Protein AF-A0AAW7NWQ8-F1 (afdb_monomer_lite)

Sequence (93 aa):
MTAEEIFEELLSMTKYNRGLSFTVGRRVWNRKKLQYTLSIFYKNLYVIHSYFLVENGLEVSRGVDSSYNYFYQVFGDDKKEDIEGIVKKWNGK

Radius of gyration: 13.34 Å; chains: 1; bounding box: 28×23×39 Å

Foldseek 3Di:
DALVVLQVVLCVQWPDVPFKDKDWDWDDPDPFKIKIWIFIDGNNHTQKIKIWMDGPNDTDDIDMDRVGPCNCVTRNPPCVVVSRVSVVPHDRD

Structure (mmCIF, N/CA/C/O backbone):
data_AF-A0AAW7NWQ8-F1
#
_entry.id   AF-A0AAW7NWQ8-F1
#
loop_
_atom_site.group_PDB
_atom_site.id
_atom_site.type_symbol
_atom_site.label_atom_id
_atom_site.label_alt_id
_atom_site.label_comp_id
_atom_site.label_asym_id
_atom_site.label_entity_id
_atom_site.label_seq_id
_atom_site.pdbx_PDB_ins_code
_atom_site.Cartn_x
_atom_site.Cartn_y
_atom_site.Cartn_z
_atom_site.occupancy
_atom_site.B_iso_or_equiv
_atom_site.auth_seq_id
_atom_site.auth_comp_id
_atom_site.auth_asym_id
_atom_site.auth_atom_id
_atom_site.pdbx_PDB_model_num
ATOM 1 N N . MET A 1 1 ? 11.352 3.200 0.689 1.00 91.00 1 MET A N 1
ATOM 2 C CA . MET A 1 1 ? 11.177 2.339 1.869 1.00 91.00 1 MET A CA 1
ATOM 3 C C . MET A 1 1 ? 10.800 0.939 1.424 1.00 91.00 1 MET A C 1
ATOM 5 O O . MET A 1 1 ? 10.156 0.829 0.378 1.00 91.00 1 MET A O 1
ATOM 9 N N . THR A 1 2 ? 11.217 -0.089 2.162 1.00 94.75 2 THR A N 1
ATOM 10 C CA . THR A 1 2 ? 10.771 -1.479 1.958 1.00 94.75 2 THR A CA 1
ATOM 11 C C . THR A 1 2 ? 9.348 -1.675 2.479 1.00 94.75 2 THR A C 1
ATOM 13 O O . THR A 1 2 ? 8.803 -0.806 3.162 1.00 94.75 2 THR A O 1
ATOM 16 N N . ALA A 1 3 ? 8.716 -2.794 2.136 1.00 94.50 3 ALA A N 1
ATOM 17 C CA . ALA A 1 3 ? 7.394 -3.138 2.642 1.00 94.50 3 ALA A CA 1
ATOM 18 C C . ALA A 1 3 ? 7.370 -3.284 4.173 1.00 94.50 3 ALA A C 1
ATOM 20 O O . ALA A 1 3 ? 6.402 -2.856 4.797 1.00 94.50 3 ALA A O 1
ATOM 21 N N . GLU A 1 4 ? 8.432 -3.823 4.774 1.00 95.50 4 GLU A N 1
ATOM 22 C CA . GLU A 1 4 ? 8.586 -3.955 6.226 1.00 95.50 4 GLU A CA 1
ATOM 23 C C . GLU A 1 4 ? 8.662 -2.588 6.906 1.00 95.50 4 GLU A C 1
ATOM 25 O O . GLU A 1 4 ? 7.913 -2.345 7.846 1.00 95.50 4 GLU A O 1
ATOM 30 N N . GLU A 1 5 ? 9.488 -1.667 6.395 1.00 96.12 5 GLU A N 1
ATOM 31 C CA . GLU A 1 5 ? 9.605 -0.307 6.945 1.00 96.12 5 GLU A CA 1
ATOM 32 C C . GLU A 1 5 ? 8.260 0.434 6.885 1.00 96.12 5 GLU A C 1
ATOM 34 O O . GLU A 1 5 ? 7.845 1.073 7.849 1.00 96.12 5 GLU A O 1
ATOM 39 N N . ILE A 1 6 ? 7.550 0.312 5.755 1.00 95.12 6 ILE A N 1
ATOM 40 C CA . ILE A 1 6 ? 6.200 0.869 5.591 1.00 95.12 6 ILE A CA 1
ATOM 41 C C . ILE A 1 6 ? 5.262 0.245 6.628 1.00 95.12 6 ILE A C 1
ATOM 43 O O . ILE A 1 6 ? 4.499 0.950 7.280 1.00 95.12 6 ILE A O 1
ATOM 47 N N . PHE A 1 7 ? 5.297 -1.078 6.780 1.00 94.56 7 PHE A N 1
ATOM 48 C CA . PHE A 1 7 ? 4.409 -1.793 7.686 1.00 94.56 7 PHE A CA 1
ATOM 49 C C . PHE A 1 7 ? 4.653 -1.430 9.155 1.00 94.56 7 PHE A C 1
ATOM 51 O O . PHE A 1 7 ? 3.689 -1.221 9.888 1.00 94.56 7 PHE A O 1
ATOM 58 N N . GLU A 1 8 ? 5.910 -1.306 9.579 1.00 93.81 8 GLU A N 1
ATOM 59 C CA . GLU A 1 8 ? 6.282 -0.875 10.930 1.00 93.81 8 GLU A CA 1
ATOM 60 C C . GLU A 1 8 ? 5.831 0.561 11.220 1.00 93.81 8 GLU A C 1
ATOM 62 O O . GLU A 1 8 ? 5.247 0.825 12.277 1.00 93.81 8 GLU A O 1
ATOM 67 N N . GLU A 1 9 ? 6.021 1.479 10.266 1.00 94.06 9 GLU A N 1
ATOM 68 C CA . GLU A 1 9 ? 5.552 2.860 10.401 1.00 94.06 9 GLU A CA 1
ATOM 69 C C . GLU A 1 9 ? 4.022 2.896 10.528 1.00 94.06 9 GLU A C 1
ATOM 71 O O . GLU A 1 9 ? 3.491 3.501 11.462 1.00 94.06 9 GLU A O 1
ATOM 76 N N . LEU A 1 10 ? 3.300 2.152 9.681 1.00 92.25 10 LEU A N 1
ATOM 77 C CA . LEU A 1 10 ? 1.842 2.047 9.766 1.00 92.25 10 LEU A CA 1
ATOM 78 C C . LEU A 1 10 ? 1.378 1.431 11.089 1.00 92.25 10 LEU A C 1
ATOM 80 O O . LEU A 1 10 ? 0.432 1.944 11.683 1.00 92.25 10 LEU A O 1
ATOM 84 N N . LEU A 1 11 ? 2.035 0.374 11.579 1.00 91.81 11 LEU A N 1
ATOM 85 C CA . LEU A 1 11 ? 1.714 -0.245 12.869 1.00 91.81 11 LEU A CA 1
ATOM 86 C C . LEU A 1 11 ? 1.755 0.781 14.007 1.00 91.81 11 LEU A C 1
ATOM 88 O O . LEU A 1 11 ? 0.826 0.817 14.817 1.00 91.81 11 LEU A O 1
ATOM 92 N N . SER A 1 12 ? 2.770 1.651 14.023 1.00 90.00 12 SER A N 1
ATOM 93 C CA . SER A 1 12 ? 2.921 2.710 15.033 1.00 90.00 12 SER A CA 1
ATOM 94 C C . SER A 1 12 ? 1.793 3.752 15.014 1.00 90.00 12 SER A C 1
ATOM 96 O O . SER A 1 12 ? 1.528 4.409 16.021 1.00 90.00 12 SER A O 1
ATOM 98 N N . MET A 1 13 ? 1.091 3.887 13.885 1.00 89.62 13 MET A N 1
ATOM 99 C CA . MET A 1 13 ? 0.008 4.854 13.701 1.00 89.62 13 MET A CA 1
ATOM 100 C C . MET A 1 13 ? -1.376 4.297 14.043 1.00 89.62 13 MET A C 1
ATOM 102 O O . MET A 1 13 ? -2.352 5.059 14.040 1.00 89.62 13 MET A O 1
ATOM 106 N N . THR A 1 14 ? -1.483 2.996 14.313 1.00 85.56 14 THR A N 1
ATOM 107 C CA . THR A 1 14 ? -2.770 2.310 14.479 1.00 85.56 14 THR A CA 1
ATOM 108 C C . THR A 1 14 ? -3.275 2.359 15.910 1.00 85.56 14 THR A C 1
ATOM 110 O O . THR A 1 14 ? -2.508 2.390 16.868 1.00 85.56 14 THR A O 1
ATOM 113 N N . LYS A 1 15 ? -4.602 2.296 16.071 1.00 72.88 15 LYS A N 1
ATOM 114 C CA . LYS A 1 15 ? -5.218 2.069 17.391 1.00 72.88 15 LYS A CA 1
ATOM 115 C C . LYS A 1 15 ? -5.074 0.613 17.860 1.00 72.88 15 LYS A C 1
ATOM 117 O O . LYS A 1 15 ? -5.277 0.326 19.037 1.00 72.88 15 LYS A O 1
ATOM 122 N N . TYR A 1 16 ? -4.752 -0.308 16.946 1.00 66.75 16 TYR A N 1
ATOM 123 C CA . TYR A 1 16 ? -4.741 -1.749 17.180 1.00 66.75 16 TYR A CA 1
ATOM 124 C C . TYR A 1 16 ? -3.442 -2.389 16.673 1.00 66.75 16 TYR A C 1
ATOM 126 O O . TYR A 1 16 ? -3.339 -2.762 15.509 1.00 66.75 16 TYR A O 1
ATOM 134 N N . ASN A 1 17 ? -2.502 -2.664 17.580 1.00 65.06 17 ASN A N 1
ATOM 135 C CA . ASN A 1 17 ? -1.244 -3.355 17.246 1.00 65.06 17 ASN A CA 1
ATOM 136 C C . ASN A 1 17 ? -1.425 -4.849 16.893 1.00 65.06 17 ASN A C 1
ATOM 138 O O . ASN A 1 17 ? -0.449 -5.552 16.650 1.00 65.06 17 ASN A O 1
ATOM 142 N N . ARG A 1 18 ? -2.657 -5.382 16.920 1.00 72.06 18 ARG A N 1
ATOM 143 C CA . ARG A 1 18 ? -2.962 -6.800 16.665 1.00 72.06 18 ARG A CA 1
ATOM 144 C C . ARG A 1 18 ? -3.927 -6.941 15.491 1.00 72.06 18 ARG A C 1
ATOM 146 O O . ARG A 1 18 ? -5.011 -6.362 15.505 1.00 72.06 18 ARG A O 1
ATOM 153 N N . GLY A 1 19 ? -3.557 -7.778 14.522 1.00 84.06 19 GLY A N 1
ATOM 154 C CA . GLY A 1 19 ? -4.422 -8.187 13.410 1.00 84.06 19 GLY A CA 1
ATOM 155 C C . GLY A 1 19 ? -4.135 -7.512 12.071 1.00 84.06 19 GLY A C 1
ATOM 156 O O . GLY A 1 19 ? -4.815 -7.845 11.099 1.00 84.06 19 GLY A O 1
ATOM 157 N N . LEU A 1 20 ? -3.148 -6.611 12.015 1.00 90.88 20 LEU A N 1
ATOM 158 C CA . LEU A 1 20 ? -2.590 -6.142 10.754 1.00 90.88 20 LEU A CA 1
ATOM 159 C C . LEU A 1 20 ? -1.613 -7.160 10.170 1.00 90.88 20 LEU A C 1
ATOM 161 O O . LEU A 1 20 ? -0.862 -7.812 10.891 1.00 90.88 20 LEU A O 1
ATOM 165 N N . SER A 1 21 ? -1.631 -7.282 8.852 1.00 93.50 21 SER A N 1
ATOM 166 C CA . SER A 1 21 ? -0.678 -8.071 8.073 1.00 93.50 21 SER A CA 1
ATOM 167 C C . SER A 1 21 ? -0.478 -7.411 6.715 1.00 93.50 21 SER A C 1
ATOM 169 O O . SER A 1 21 ? -1.285 -6.568 6.313 1.00 93.50 21 SER A O 1
ATOM 171 N N . PHE A 1 22 ? 0.582 -7.780 6.006 1.00 95.31 22 PHE A N 1
ATOM 172 C CA . PHE A 1 22 ? 0.823 -7.280 4.662 1.00 95.31 22 PHE A CA 1
ATOM 173 C C . PHE A 1 22 ? 1.263 -8.389 3.716 1.00 95.31 22 PHE A C 1
ATOM 175 O O . PHE A 1 22 ? 1.786 -9.421 4.131 1.00 95.31 22 PHE A O 1
ATOM 182 N N . THR A 1 23 ? 1.065 -8.147 2.425 1.00 96.25 23 THR A N 1
ATOM 183 C CA . THR A 1 23 ? 1.628 -8.972 1.358 1.00 96.25 23 THR A CA 1
ATOM 184 C C . THR A 1 23 ? 2.216 -8.086 0.279 1.00 96.25 23 THR A C 1
ATOM 186 O O . THR A 1 23 ? 1.583 -7.109 -0.139 1.00 96.25 23 THR A O 1
ATOM 189 N N . VAL A 1 24 ? 3.375 -8.485 -0.231 1.00 96.81 24 VAL A N 1
ATOM 190 C CA . VAL A 1 24 ? 3.953 -7.933 -1.455 1.00 96.81 24 VAL A CA 1
ATOM 191 C C . VAL A 1 24 ? 3.676 -8.859 -2.631 1.00 96.81 24 VAL A C 1
ATOM 193 O O . VAL A 1 24 ? 3.637 -10.080 -2.497 1.00 96.81 24 VAL A O 1
ATOM 196 N N . GLY A 1 25 ? 3.478 -8.269 -3.801 1.00 94.94 25 GLY A N 1
ATOM 197 C CA . GLY A 1 25 ? 3.234 -8.987 -5.040 1.00 94.94 25 GLY A CA 1
ATOM 198 C C . GLY A 1 25 ? 4.025 -8.381 -6.184 1.00 94.94 25 GLY A C 1
ATOM 199 O O . GLY A 1 25 ? 4.263 -7.174 -6.237 1.00 94.94 25 GLY A O 1
ATOM 200 N N . ARG A 1 26 ? 4.420 -9.242 -7.120 1.00 94.94 26 ARG A N 1
ATOM 201 C CA . ARG A 1 26 ? 5.058 -8.856 -8.375 1.00 94.94 26 ARG A CA 1
ATOM 202 C C . ARG A 1 26 ? 4.374 -9.594 -9.512 1.00 94.94 26 ARG A C 1
ATOM 204 O O . ARG A 1 26 ? 4.355 -10.822 -9.535 1.00 94.94 26 ARG A O 1
ATOM 211 N N . ARG A 1 27 ? 3.840 -8.849 -10.475 1.00 93.25 27 ARG A N 1
ATOM 212 C CA . ARG A 1 27 ? 3.135 -9.397 -11.635 1.00 93.25 27 ARG A CA 1
ATOM 213 C C . ARG A 1 27 ? 3.709 -8.832 -12.924 1.00 93.25 27 ARG A C 1
ATOM 215 O O . ARG A 1 27 ? 3.874 -7.626 -13.065 1.00 93.25 27 ARG A O 1
ATOM 222 N N . VAL A 1 28 ? 3.967 -9.701 -13.894 1.00 91.06 28 VAL A N 1
ATOM 223 C CA . VAL A 1 28 ? 4.245 -9.279 -15.271 1.00 91.06 28 VAL A CA 1
ATOM 224 C C . VAL A 1 28 ? 2.913 -8.904 -15.918 1.00 91.06 28 VAL A C 1
ATOM 226 O O . VAL A 1 28 ? 2.022 -9.745 -16.027 1.00 91.06 28 VAL A O 1
ATOM 22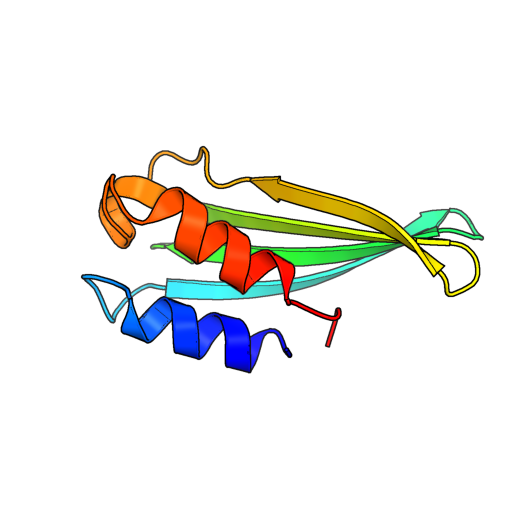9 N N . TRP A 1 29 ? 2.755 -7.641 -16.308 1.00 82.81 29 TRP A N 1
ATOM 230 C CA . TRP A 1 29 ? 1.556 -7.159 -17.001 1.00 82.81 29 TRP A CA 1
ATOM 231 C C . TRP A 1 29 ? 1.652 -7.450 -18.502 1.00 82.81 29 TRP A C 1
ATOM 233 O O . TRP A 1 29 ? 0.707 -7.9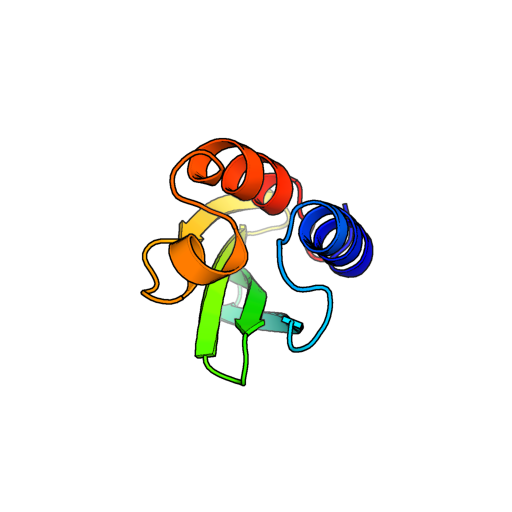30 -19.120 1.00 82.81 29 TRP A O 1
ATOM 243 N N . ASN A 1 30 ? 2.832 -7.216 -19.078 1.00 84.56 30 ASN A N 1
ATOM 244 C CA . ASN A 1 30 ? 3.219 -7.642 -20.421 1.00 84.56 30 ASN A CA 1
ATOM 245 C C . ASN A 1 30 ? 4.754 -7.769 -20.494 1.00 84.56 30 ASN A C 1
ATOM 247 O O . ASN A 1 30 ? 5.439 -7.538 -19.500 1.00 84.56 30 ASN A O 1
ATOM 251 N N . ARG A 1 31 ? 5.318 -8.088 -21.669 1.00 80.94 31 ARG A N 1
ATOM 252 C CA . ARG A 1 31 ? 6.777 -8.271 -21.847 1.00 80.94 31 ARG A CA 1
ATOM 253 C C . ARG A 1 31 ? 7.641 -7.083 -21.390 1.00 80.94 31 ARG A C 1
ATOM 255 O O . ARG A 1 31 ? 8.829 -7.277 -21.168 1.00 80.94 31 ARG A O 1
ATOM 262 N N . LYS A 1 32 ? 7.074 -5.877 -21.283 1.00 87.31 32 LYS A N 1
ATOM 263 C CA . LYS A 1 32 ? 7.785 -4.636 -20.939 1.00 87.31 32 LYS A CA 1
ATOM 264 C C . LYS A 1 32 ? 7.365 -4.035 -19.594 1.00 87.31 32 LYS A C 1
ATOM 266 O O . LYS A 1 32 ? 8.086 -3.182 -19.089 1.00 87.31 32 LYS A O 1
ATOM 271 N N . LYS A 1 33 ? 6.234 -4.467 -19.018 1.00 93.81 33 LYS A N 1
ATOM 272 C CA . LYS A 1 33 ? 5.621 -3.877 -17.817 1.00 93.81 33 LYS A CA 1
ATOM 273 C C . LYS A 1 33 ? 5.584 -4.846 -16.643 1.00 93.81 33 LYS A C 1
ATOM 275 O O . LYS A 1 33 ? 4.991 -5.924 -16.735 1.00 93.81 33 LYS A O 1
ATOM 280 N N . LEU A 1 34 ? 6.148 -4.416 -15.521 1.00 95.00 34 LEU A N 1
ATOM 281 C CA . LEU A 1 34 ? 6.040 -5.065 -14.218 1.00 95.00 34 LEU A CA 1
ATOM 282 C C . LEU A 1 34 ? 5.135 -4.239 -13.310 1.00 95.00 34 LEU A C 1
ATOM 284 O O . LEU A 1 34 ? 5.261 -3.023 -13.251 1.00 95.00 34 LEU A O 1
ATOM 288 N N . GLN A 1 35 ? 4.252 -4.909 -12.585 1.00 95.38 35 GLN A N 1
ATOM 289 C CA . GLN A 1 35 ? 3.459 -4.324 -11.519 1.00 95.38 35 GLN A CA 1
ATOM 290 C C . GLN A 1 35 ? 3.966 -4.845 -10.181 1.00 95.38 35 GLN A C 1
ATOM 292 O O . GLN A 1 35 ? 4.081 -6.058 -9.988 1.00 95.38 35 GLN A O 1
ATOM 297 N N . TYR A 1 36 ? 4.225 -3.925 -9.265 1.00 95.94 36 TYR A N 1
ATOM 298 C CA . TYR A 1 36 ? 4.490 -4.206 -7.863 1.00 95.94 36 TYR A CA 1
ATOM 299 C C . TYR A 1 36 ? 3.249 -3.831 -7.069 1.00 95.94 36 TYR A C 1
ATOM 301 O O . TYR A 1 36 ? 2.639 -2.799 -7.342 1.00 95.94 36 TYR A O 1
ATOM 309 N N . THR A 1 37 ? 2.861 -4.669 -6.114 1.00 96.94 37 THR A N 1
ATOM 310 C CA . THR A 1 37 ? 1.706 -4.422 -5.248 1.00 96.94 37 THR A CA 1
ATOM 311 C C . THR A 1 37 ? 2.072 -4.609 -3.788 1.00 96.94 37 THR A C 1
ATOM 313 O O . THR A 1 37 ? 2.680 -5.619 -3.448 1.00 96.94 37 THR A O 1
ATOM 316 N N . LEU A 1 38 ? 1.638 -3.692 -2.934 1.00 97.12 38 LEU A N 1
ATOM 317 C CA . LEU A 1 38 ? 1.680 -3.811 -1.482 1.00 97.12 38 LEU A CA 1
ATOM 318 C C . LEU A 1 38 ? 0.241 -3.754 -0.982 1.00 97.12 38 LEU A C 1
ATOM 320 O O . LEU A 1 38 ? -0.475 -2.797 -1.259 1.00 97.12 38 LEU A O 1
ATOM 324 N N . SER A 1 39 ? -0.200 -4.789 -0.276 1.00 96.44 39 SER A N 1
ATOM 325 C CA . SER A 1 39 ? -1.538 -4.835 0.320 1.00 96.44 39 SER A CA 1
ATOM 326 C C . SER A 1 39 ? -1.424 -4.972 1.826 1.00 96.44 39 SER A C 1
ATOM 328 O O . SER A 1 39 ? -0.690 -5.837 2.295 1.00 96.44 39 SER A O 1
ATOM 330 N N . ILE A 1 40 ? -2.153 -4.134 2.558 1.00 95.12 40 ILE A N 1
ATOM 331 C CA . ILE A 1 40 ? -2.281 -4.177 4.013 1.00 95.12 40 ILE A CA 1
ATOM 332 C C . ILE A 1 40 ? -3.676 -4.689 4.354 1.00 95.12 40 ILE A C 1
ATOM 334 O O . ILE A 1 40 ? -4.675 -4.209 3.808 1.00 95.12 40 ILE A O 1
ATOM 338 N N . PHE A 1 41 ? -3.738 -5.637 5.281 1.00 93.88 41 PHE A N 1
ATOM 339 C CA . PHE A 1 41 ? -4.966 -6.296 5.699 1.00 93.88 41 PHE A CA 1
ATOM 340 C C . PHE A 1 41 ? -5.186 -6.156 7.192 1.00 93.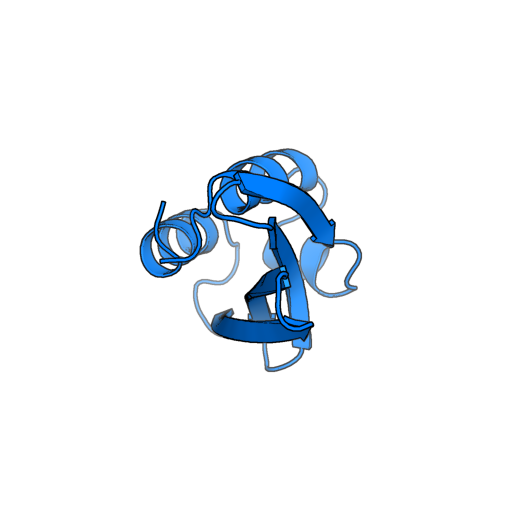88 41 PHE A C 1
ATOM 342 O O . PHE A 1 41 ? -4.240 -6.268 7.966 1.00 93.88 41 PHE A O 1
ATOM 349 N N . TYR A 1 42 ? -6.447 -6.042 7.592 1.00 92.31 42 TYR A N 1
ATOM 350 C CA . TYR A 1 42 ? -6.901 -6.202 8.964 1.00 92.31 42 TYR A CA 1
ATOM 351 C C . TYR A 1 42 ? -7.896 -7.355 9.000 1.00 92.31 42 TYR A C 1
ATOM 353 O O . TYR A 1 42 ? -8.914 -7.313 8.312 1.00 92.31 42 TYR A O 1
ATOM 361 N N . LYS A 1 43 ? -7.596 -8.410 9.769 1.00 89.56 43 LYS A N 1
ATOM 362 C CA . LYS A 1 43 ? -8.444 -9.620 9.847 1.00 89.56 43 LYS A CA 1
ATOM 363 C C . LYS A 1 43 ? -8.796 -10.201 8.458 1.00 89.56 43 LYS A C 1
ATOM 365 O O . LYS A 1 43 ? -9.944 -10.551 8.206 1.00 89.56 43 LYS A O 1
ATOM 370 N N . ASN A 1 44 ? -7.802 -10.301 7.569 1.00 88.62 44 ASN A N 1
ATOM 371 C CA . ASN A 1 44 ? -7.919 -10.780 6.177 1.00 88.62 44 ASN A CA 1
ATOM 372 C C . ASN A 1 44 ? -8.743 -9.893 5.224 1.00 88.62 44 ASN A C 1
ATOM 374 O O . ASN A 1 44 ? -9.050 -10.315 4.112 1.00 88.62 44 ASN A O 1
ATOM 378 N N . LEU A 1 45 ? -9.087 -8.668 5.625 1.00 90.81 45 LEU A N 1
ATOM 379 C CA . LEU A 1 45 ? -9.816 -7.712 4.792 1.00 90.81 45 LEU A CA 1
ATOM 380 C C . LEU A 1 45 ? -8.896 -6.564 4.398 1.00 90.81 45 LEU A C 1
ATOM 382 O O . LEU A 1 45 ? -8.092 -6.114 5.214 1.00 90.81 45 LEU A O 1
ATOM 386 N N . TYR A 1 46 ? -9.003 -6.106 3.150 1.00 91.62 46 TYR A N 1
ATOM 387 C CA . TYR A 1 46 ? -8.191 -5.001 2.645 1.00 91.62 46 TYR A CA 1
ATOM 388 C C . TYR A 1 46 ? -8.414 -3.736 3.472 1.00 91.62 46 TYR A C 1
ATOM 390 O 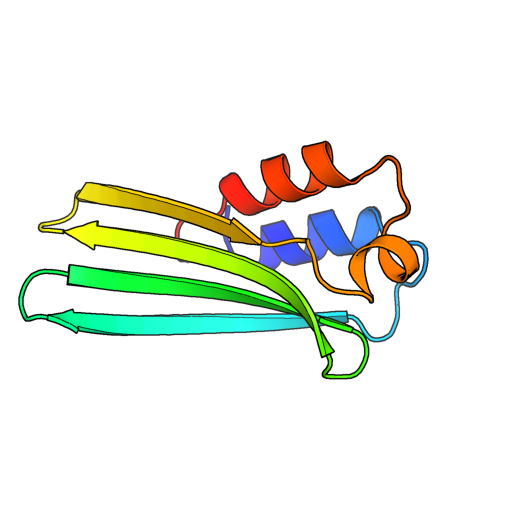O . TYR A 1 46 ? -9.543 -3.374 3.804 1.00 91.62 46 TYR A O 1
ATOM 398 N N . VAL A 1 47 ? -7.308 -3.073 3.786 1.00 94.00 47 VAL A N 1
ATOM 399 C CA . VAL A 1 47 ? -7.282 -1.771 4.459 1.00 94.00 47 VAL A CA 1
ATOM 400 C C . VAL A 1 47 ? -6.614 -0.752 3.556 1.00 94.00 47 VAL A C 1
ATOM 402 O O . VAL A 1 47 ? -7.096 0.367 3.424 1.00 94.00 47 VAL A O 1
ATOM 405 N N . ILE A 1 48 ? -5.508 -1.152 2.927 1.00 95.25 48 ILE A N 1
ATOM 406 C CA . ILE A 1 48 ? -4.772 -0.342 1.964 1.00 95.25 48 ILE A CA 1
ATOM 407 C C . ILE A 1 48 ? -4.308 -1.260 0.841 1.00 95.25 48 ILE A C 1
ATOM 409 O O . ILE A 1 48 ? -3.791 -2.350 1.093 1.00 95.25 48 ILE A O 1
ATOM 413 N N . HIS A 1 49 ? -4.439 -0.798 -0.393 1.00 95.94 49 HIS A N 1
ATOM 414 C CA . HIS A 1 49 ? -3.819 -1.416 -1.551 1.00 95.94 49 HIS A CA 1
ATOM 415 C C . HIS A 1 49 ? -2.993 -0.372 -2.292 1.00 95.94 49 HIS A C 1
ATOM 417 O O . HIS A 1 49 ? -3.486 0.691 -2.641 1.00 95.94 49 HIS A O 1
ATOM 423 N N . SER A 1 50 ? -1.727 -0.665 -2.540 1.00 96.56 50 SER A N 1
ATOM 424 C CA . SER A 1 50 ? -0.822 0.192 -3.294 1.00 96.56 50 SER A CA 1
ATOM 425 C C . SER A 1 50 ? -0.235 -0.578 -4.453 1.00 96.56 50 SER A C 1
ATOM 427 O O . SER A 1 50 ? 0.068 -1.769 -4.336 1.00 96.56 50 SER A O 1
ATOM 429 N N . TYR A 1 51 ? -0.053 0.108 -5.573 1.00 95.88 51 TYR A N 1
ATOM 430 C CA . TYR A 1 51 ? 0.654 -0.429 -6.715 1.00 95.88 51 TYR A CA 1
ATOM 431 C C . TYR A 1 51 ? 1.563 0.616 -7.341 1.00 95.88 51 TYR A C 1
ATOM 433 O O . TYR A 1 51 ? 1.303 1.818 -7.276 1.00 95.88 51 TYR A O 1
ATOM 441 N N . PHE A 1 52 ? 2.590 0.140 -8.034 1.00 95.75 52 PHE A N 1
ATOM 442 C CA . PHE A 1 52 ? 3.266 0.938 -9.044 1.00 95.75 52 PHE A CA 1
ATOM 443 C C . PHE A 1 52 ? 3.694 0.069 -10.230 1.00 95.75 52 PHE A C 1
ATOM 445 O O . PHE A 1 52 ? 3.931 -1.138 -10.104 1.00 95.75 52 PHE A O 1
ATOM 452 N N . LEU A 1 53 ? 3.721 0.686 -11.409 1.00 95.25 53 LEU A N 1
ATOM 453 C CA . LEU A 1 53 ? 4.065 0.064 -12.680 1.00 95.25 53 LEU A CA 1
ATOM 454 C C . LEU A 1 53 ? 5.446 0.528 -13.117 1.00 95.25 53 LEU A C 1
ATOM 456 O O . LEU A 1 53 ? 5.710 1.725 -13.156 1.00 95.25 53 LEU A O 1
ATOM 460 N N . VAL A 1 54 ? 6.287 -0.420 -13.515 1.00 94.56 54 VAL A N 1
ATOM 461 C CA . VAL A 1 54 ? 7.609 -0.170 -14.086 1.00 94.56 54 VAL A CA 1
ATOM 462 C C . VAL A 1 54 ? 7.623 -0.636 -15.534 1.00 94.56 54 VAL A C 1
ATOM 464 O O . VAL A 1 54 ? 7.335 -1.801 -15.813 1.00 94.56 54 VAL A O 1
ATOM 467 N N . GLU A 1 55 ? 7.987 0.257 -16.450 1.00 94.75 55 GLU A N 1
ATOM 468 C CA . GLU A 1 55 ? 8.224 -0.037 -17.862 1.00 94.75 55 GLU A CA 1
ATOM 469 C C . GLU A 1 55 ? 9.661 0.337 -18.230 1.00 94.75 55 GLU A C 1
ATOM 471 O O . GLU A 1 55 ? 10.090 1.464 -18.005 1.00 94.75 55 GLU A O 1
ATOM 476 N N . ASN A 1 56 ? 10.427 -0.614 -18.776 1.00 90.38 56 ASN A N 1
ATOM 477 C CA . ASN A 1 56 ? 11.839 -0.412 -19.147 1.00 90.38 56 ASN A CA 1
ATOM 478 C C . ASN A 1 56 ? 12.713 0.186 -18.017 1.00 90.38 56 ASN A C 1
ATOM 480 O O . ASN A 1 56 ? 13.612 0.981 -18.274 1.00 90.38 56 ASN A O 1
ATOM 484 N N . GLY A 1 57 ? 12.444 -0.186 -16.761 1.00 87.94 57 GLY A N 1
ATOM 485 C CA . GLY A 1 57 ? 13.186 0.299 -15.590 1.00 87.94 57 GLY A CA 1
ATOM 486 C C . GLY A 1 57 ? 12.718 1.646 -15.029 1.00 87.94 57 GLY A C 1
ATOM 487 O O . GLY A 1 57 ? 13.259 2.080 -14.017 1.00 87.94 57 GLY A O 1
ATOM 488 N N . LEU A 1 58 ? 11.706 2.282 -15.627 1.00 91.94 58 LEU A N 1
ATOM 489 C CA . LEU A 1 58 ? 11.134 3.544 -15.155 1.00 91.94 58 LEU A CA 1
ATOM 490 C C . LEU A 1 58 ? 9.739 3.328 -14.569 1.00 91.94 58 LEU A C 1
ATOM 492 O O . LEU A 1 58 ? 8.923 2.615 -15.153 1.00 91.94 58 LEU A O 1
ATOM 496 N N . GLU A 1 59 ? 9.454 3.953 -13.427 1.00 93.75 59 GLU A N 1
ATOM 497 C CA . GLU A 1 59 ? 8.098 4.012 -12.878 1.00 93.75 59 GLU A CA 1
ATOM 498 C C . GLU A 1 59 ? 7.209 4.873 -13.789 1.00 93.75 59 GLU A C 1
ATOM 500 O O . GLU A 1 59 ? 7.533 6.024 -14.072 1.00 93.75 59 GLU A O 1
ATOM 505 N N . VAL A 1 60 ? 6.095 4.310 -14.261 1.00 94.56 60 VAL A N 1
ATOM 506 C CA . VAL A 1 60 ? 5.153 4.974 -15.185 1.00 94.56 60 VAL A CA 1
ATOM 507 C C . VAL A 1 60 ? 3.781 5.234 -14.567 1.00 94.56 60 VAL A C 1
ATOM 509 O O . VAL A 1 60 ? 2.970 5.956 -15.139 1.00 94.56 60 VAL A O 1
ATOM 512 N N . SER A 1 61 ? 3.481 4.617 -13.425 1.00 94.38 61 SER A N 1
ATOM 513 C CA . SER A 1 61 ? 2.216 4.798 -12.715 1.00 94.38 61 SER A CA 1
ATOM 514 C C . SER A 1 61 ? 2.361 4.348 -11.269 1.00 94.38 61 SER A C 1
ATOM 516 O O . SER A 1 61 ? 3.068 3.377 -11.002 1.00 94.38 61 SER A O 1
ATOM 518 N N . ARG A 1 62 ? 1.652 5.016 -10.360 1.00 95.75 62 ARG A N 1
ATOM 519 C CA . ARG A 1 62 ? 1.540 4.665 -8.947 1.00 95.75 62 ARG A CA 1
ATOM 520 C C . ARG A 1 62 ? 0.137 4.987 -8.465 1.00 95.75 62 ARG A C 1
ATOM 522 O O . ARG A 1 62 ? -0.408 6.032 -8.811 1.00 95.75 62 ARG A O 1
ATOM 529 N N . GLY A 1 63 ? -0.424 4.114 -7.641 1.00 95.56 63 GLY A N 1
ATOM 530 C CA . GLY A 1 63 ? -1.715 4.335 -7.009 1.00 95.56 63 GLY A CA 1
ATOM 531 C C . GLY A 1 63 ? -1.737 3.784 -5.596 1.00 95.56 63 GLY A C 1
ATOM 532 O O . GLY A 1 63 ? -1.078 2.790 -5.300 1.00 95.56 63 GLY A O 1
ATOM 533 N N . VAL A 1 64 ? -2.506 4.443 -4.736 1.00 96.31 64 VAL A N 1
ATOM 534 C CA . VAL A 1 64 ? -2.857 3.956 -3.403 1.00 96.31 64 VAL A CA 1
ATOM 535 C C . VAL A 1 64 ? -4.368 4.061 -3.274 1.00 96.31 64 VAL A C 1
ATOM 537 O O . VAL A 1 64 ? -4.940 5.106 -3.565 1.00 96.31 64 VAL A O 1
ATOM 540 N N . ASP A 1 65 ? -4.994 2.967 -2.874 1.00 94.06 65 ASP A N 1
ATOM 541 C CA . ASP A 1 65 ? -6.401 2.873 -2.535 1.00 94.06 65 ASP A CA 1
ATOM 542 C C . ASP A 1 65 ? -6.521 2.589 -1.037 1.00 94.06 65 ASP A C 1
ATOM 544 O O . ASP A 1 65 ? -6.017 1.588 -0.522 1.00 94.06 65 ASP A O 1
ATOM 548 N N . SER A 1 66 ? -7.164 3.516 -0.342 1.00 90.56 66 SER A N 1
ATOM 549 C CA . SER A 1 66 ? -7.468 3.483 1.088 1.00 90.56 66 SER A CA 1
ATOM 550 C C . SER A 1 66 ? -8.980 3.578 1.336 1.00 90.56 66 SER A C 1
ATOM 552 O O . SER A 1 66 ? -9.419 3.788 2.462 1.00 90.56 66 SER A O 1
ATOM 554 N N . SER A 1 67 ? -9.805 3.445 0.288 1.00 87.62 67 SER A N 1
ATOM 555 C CA . SER A 1 67 ? -11.267 3.600 0.361 1.00 87.62 67 SER A CA 1
ATOM 556 C C . SER A 1 67 ? -11.990 2.405 0.997 1.00 87.62 67 SER A C 1
ATOM 558 O O . SER A 1 67 ? -13.219 2.350 1.022 1.00 87.62 67 SER A O 1
ATOM 560 N N . TYR A 1 68 ? -11.241 1.445 1.540 1.00 87.00 68 TYR A N 1
ATOM 561 C CA . TYR A 1 68 ? -11.785 0.246 2.154 1.00 87.00 68 TYR A CA 1
ATOM 562 C C . TYR A 1 68 ? -12.446 0.540 3.504 1.00 87.00 68 TYR A C 1
ATOM 564 O O . TYR A 1 68 ? -11.909 1.272 4.334 1.00 87.00 68 TYR A O 1
ATOM 572 N N . ASN A 1 69 ? -13.572 -0.130 3.772 1.00 85.12 69 ASN A N 1
ATOM 573 C CA . ASN A 1 69 ? -14.387 0.059 4.982 1.00 85.12 69 ASN A CA 1
ATOM 574 C C . ASN A 1 69 ? -13.589 -0.009 6.299 1.00 85.12 69 ASN A C 1
ATOM 576 O O . ASN A 1 69 ? -13.928 0.667 7.267 1.00 85.12 69 ASN A O 1
ATOM 580 N N . TYR A 1 70 ? -12.528 -0.820 6.349 1.00 88.06 70 TYR A N 1
ATOM 581 C CA . TYR A 1 70 ? -11.723 -1.017 7.557 1.00 88.06 70 TYR A CA 1
ATOM 582 C C . TYR A 1 70 ? -10.628 0.031 7.757 1.00 88.06 70 TYR A C 1
ATOM 584 O O . TYR A 1 70 ? -10.043 0.070 8.837 1.00 88.06 70 TYR A O 1
ATOM 592 N N . PHE A 1 71 ? -10.362 0.892 6.771 1.00 91.44 71 PHE A N 1
ATOM 593 C CA . PHE A 1 71 ? -9.349 1.939 6.884 1.00 91.44 71 PHE A CA 1
ATOM 594 C C . PHE A 1 71 ? -9.593 2.828 8.106 1.00 91.44 71 PHE A C 1
ATOM 596 O O . PHE A 1 71 ? -8.762 2.900 9.012 1.00 91.44 71 PHE A O 1
ATOM 603 N N . TYR A 1 72 ? -10.783 3.421 8.177 1.00 89.38 72 TYR A N 1
ATOM 604 C CA . TYR A 1 72 ? -11.179 4.338 9.243 1.00 89.38 72 TYR A CA 1
ATOM 605 C C . TYR A 1 72 ? -11.226 3.663 10.615 1.00 89.38 72 TYR A C 1
ATOM 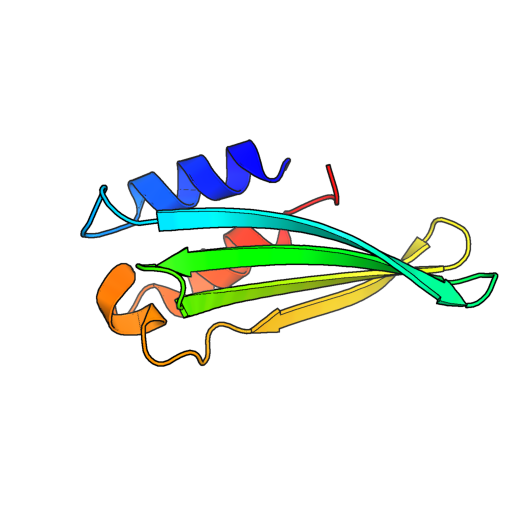607 O O . TYR A 1 72 ? -10.843 4.253 11.625 1.00 89.38 72 TYR A O 1
ATOM 615 N N . GLN A 1 73 ? -11.608 2.385 10.652 1.00 88.69 73 GLN A N 1
ATOM 616 C CA . GLN A 1 73 ? -11.585 1.597 11.880 1.00 88.69 73 GLN A CA 1
ATOM 617 C C . GLN A 1 73 ? -10.156 1.383 12.405 1.00 88.69 73 GLN A C 1
ATOM 619 O O . GLN A 1 73 ? -9.940 1.400 13.616 1.00 88.69 73 GLN A O 1
ATOM 624 N N . VAL A 1 74 ? -9.187 1.161 11.516 1.00 90.38 74 VAL A N 1
ATOM 625 C CA . VAL A 1 74 ? -7.795 0.863 11.883 1.00 90.38 74 VAL A CA 1
ATOM 626 C C . VAL A 1 74 ? -7.016 2.134 12.230 1.00 90.38 74 VAL A C 1
ATOM 628 O O . VAL A 1 74 ? -6.284 2.160 13.226 1.00 90.38 74 VAL A O 1
ATOM 631 N N . PHE A 1 75 ? -7.175 3.179 11.419 1.00 90.38 75 PHE A N 1
ATOM 632 C CA . PHE A 1 75 ? -6.300 4.350 11.431 1.00 90.38 75 PHE A CA 1
ATOM 633 C C . PHE A 1 75 ? -6.974 5.647 11.896 1.00 90.38 75 PHE A C 1
ATOM 635 O O . PHE A 1 75 ? -6.280 6.519 12.414 1.00 90.38 75 PHE A O 1
ATOM 642 N N . GLY A 1 76 ? -8.302 5.753 11.801 1.00 87.56 76 GLY A N 1
ATOM 643 C CA . GLY A 1 76 ? -9.050 6.990 12.050 1.00 87.56 76 GLY A CA 1
ATOM 644 C C . GLY A 1 76 ? -9.322 7.807 10.782 1.00 87.56 76 GLY A C 1
ATOM 645 O O . GLY A 1 76 ? -8.711 7.583 9.737 1.00 87.56 76 GLY A O 1
ATOM 646 N N . ASP A 1 77 ? -10.272 8.739 10.883 1.00 81.44 77 ASP A N 1
ATOM 647 C CA . ASP A 1 77 ? -10.756 9.577 9.770 1.00 81.44 77 ASP A CA 1
ATOM 648 C C . ASP A 1 77 ? -9.750 10.639 9.313 1.00 81.44 77 ASP A C 1
ATOM 650 O O . ASP A 1 77 ? -9.746 11.039 8.152 1.00 81.44 77 ASP A O 1
ATOM 654 N N . ASP A 1 78 ? -8.860 11.053 10.208 1.00 87.50 78 ASP A N 1
ATOM 655 C CA . ASP A 1 78 ? -7.900 12.139 10.031 1.00 87.50 78 ASP A CA 1
ATOM 656 C C . ASP A 1 78 ? -6.559 11.699 9.425 1.00 87.50 78 ASP A C 1
ATOM 658 O O . ASP A 1 78 ? -5.786 12.537 8.975 1.00 87.50 78 ASP A O 1
ATOM 662 N N . LYS A 1 79 ? -6.280 10.391 9.357 1.00 89.06 79 LYS A N 1
ATOM 663 C CA . LYS A 1 79 ? -4.951 9.872 8.975 1.00 89.06 79 LYS A CA 1
ATOM 664 C C . LYS A 1 79 ? -4.800 9.470 7.510 1.00 89.06 79 LYS A C 1
ATOM 666 O O . LYS A 1 79 ? -3.761 8.929 7.128 1.00 89.06 79 LYS A O 1
ATOM 671 N N . LYS A 1 80 ? -5.830 9.678 6.685 1.00 91.44 80 LYS A N 1
ATOM 672 C CA . LYS A 1 80 ? -5.856 9.185 5.299 1.00 91.44 80 LYS A CA 1
ATOM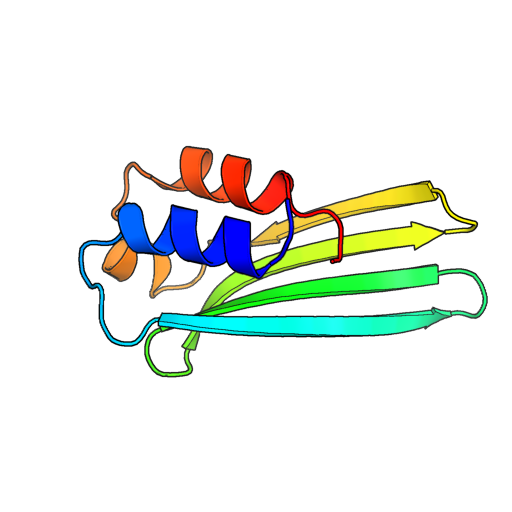 673 C C . LYS A 1 80 ? -4.686 9.700 4.463 1.00 91.44 80 LYS A C 1
ATOM 675 O O . LYS A 1 80 ? -3.965 8.896 3.876 1.00 91.44 80 LYS A O 1
ATOM 680 N N . GLU A 1 81 ? -4.482 11.013 4.430 1.00 93.12 81 GLU A N 1
ATOM 681 C CA . GLU A 1 81 ? -3.433 11.628 3.609 1.00 93.12 81 GLU A CA 1
ATOM 682 C C . GLU A 1 81 ? -2.026 11.232 4.071 1.00 93.12 81 GLU A C 1
ATOM 684 O O . GLU A 1 81 ? -1.195 10.861 3.239 1.00 93.12 81 GLU A O 1
ATOM 689 N N . ASP A 1 82 ? -1.783 11.221 5.385 1.00 94.19 82 ASP A N 1
ATOM 690 C CA . ASP A 1 82 ? -0.496 10.825 5.967 1.00 94.19 82 ASP A CA 1
ATOM 691 C C . ASP A 1 82 ? -0.132 9.385 5.597 1.00 94.19 82 ASP A C 1
ATOM 693 O O . ASP A 1 82 ? 0.975 9.102 5.131 1.00 94.19 82 ASP A O 1
ATOM 697 N N . ILE A 1 83 ? -1.089 8.468 5.746 1.00 94.06 83 ILE A N 1
ATOM 698 C CA . ILE A 1 83 ? -0.894 7.047 5.457 1.00 94.06 83 ILE A CA 1
ATOM 699 C C . ILE A 1 83 ? -0.676 6.809 3.970 1.00 94.06 83 ILE A C 1
ATOM 701 O O . ILE A 1 83 ? 0.234 6.069 3.592 1.00 94.06 83 ILE A O 1
ATOM 705 N N . GLU A 1 84 ? -1.465 7.449 3.108 1.00 94.62 84 GLU A N 1
ATOM 706 C CA . GLU A 1 84 ? -1.221 7.381 1.670 1.00 94.62 84 GLU A CA 1
ATOM 707 C C . GLU A 1 84 ? 0.158 7.945 1.311 1.00 94.62 84 GLU A C 1
ATOM 709 O O . GLU A 1 84 ? 0.838 7.387 0.449 1.00 94.62 84 GLU A O 1
ATOM 714 N N . GLY A 1 85 ? 0.594 9.016 1.979 1.00 95.06 85 GLY A N 1
ATOM 715 C CA . GLY A 1 85 ? 1.921 9.606 1.829 1.00 95.06 85 GLY A CA 1
ATOM 716 C C . GLY A 1 85 ? 3.046 8.642 2.201 1.00 95.06 85 GLY A C 1
ATOM 717 O O . GLY A 1 85 ? 4.010 8.509 1.446 1.00 95.06 85 GLY A O 1
ATOM 718 N N . ILE A 1 86 ? 2.914 7.922 3.316 1.00 95.31 86 ILE A N 1
ATOM 719 C CA . ILE A 1 86 ? 3.863 6.883 3.743 1.00 95.31 86 ILE A CA 1
ATOM 720 C C . ILE A 1 86 ? 3.893 5.752 2.719 1.00 95.31 86 ILE A C 1
ATOM 722 O O . ILE A 1 86 ? 4.948 5.435 2.174 1.00 95.31 86 ILE A O 1
ATOM 726 N N . VAL A 1 87 ? 2.731 5.201 2.369 1.00 94.94 87 VAL A N 1
ATOM 727 C CA . VAL A 1 87 ? 2.611 4.067 1.440 1.00 94.94 87 VAL A CA 1
ATOM 728 C C . VAL A 1 87 ? 3.145 4.413 0.042 1.00 94.94 87 VAL A C 1
ATOM 730 O O . VAL A 1 87 ? 3.741 3.565 -0.631 1.00 94.94 87 VAL A O 1
ATOM 733 N N . LYS A 1 88 ? 3.025 5.675 -0.389 1.00 95.31 88 LYS A N 1
ATOM 734 C CA . LYS A 1 88 ? 3.628 6.179 -1.636 1.00 95.31 88 LYS A CA 1
ATOM 735 C C . LYS A 1 88 ? 5.162 6.153 -1.630 1.00 95.31 88 LYS A C 1
ATOM 737 O O . LYS A 1 88 ? 5.736 6.140 -2.714 1.00 95.31 88 LYS A O 1
ATOM 742 N N . LYS A 1 89 ? 5.839 6.076 -0.478 1.00 94.12 89 LYS A N 1
ATOM 743 C CA . LYS A 1 89 ? 7.311 5.947 -0.382 1.00 94.12 89 LYS A CA 1
ATOM 744 C C . LYS A 1 89 ? 7.817 4.516 -0.613 1.00 94.12 89 LYS A C 1
ATOM 746 O O . LYS A 1 89 ? 9.035 4.287 -0.614 1.00 94.12 89 LYS A O 1
ATOM 751 N N . TRP A 1 90 ? 6.922 3.540 -0.786 1.00 94.88 90 TRP A N 1
ATOM 752 C CA . TRP A 1 90 ? 7.309 2.157 -1.059 1.00 94.88 90 TRP A CA 1
ATOM 753 C C . TRP A 1 90 ? 8.028 2.032 -2.411 1.00 94.88 90 TRP A C 1
ATOM 755 O O . TRP A 1 90 ? 7.549 2.539 -3.429 1.00 94.88 90 TRP A O 1
ATOM 765 N N . ASN A 1 91 ? 9.176 1.350 -2.420 1.00 91.06 91 ASN A N 1
ATOM 766 C CA . ASN A 1 91 ? 10.073 1.246 -3.579 1.00 91.06 91 ASN A CA 1
ATOM 767 C C . ASN A 1 91 ? 10.025 -0.118 -4.297 1.00 91.06 91 ASN A C 1
ATOM 769 O O . ASN A 1 91 ? 10.838 -0.362 -5.188 1.00 91.06 91 ASN A O 1
ATOM 773 N N . GLY A 1 92 ? 9.112 -1.013 -3.906 1.00 87.00 92 GLY A N 1
ATOM 774 C CA . GLY A 1 92 ? 8.987 -2.358 -4.484 1.00 87.00 92 GLY A CA 1
ATOM 775 C C . GLY A 1 92 ? 9.844 -3.434 -3.846 1.00 87.00 92 GLY A C 1
ATOM 776 O O . GLY A 1 92 ? 9.782 -4.573 -4.311 1.00 87.00 92 GLY A O 1
ATOM 777 N N . LYS A 1 93 ? 10.659 -3.069 -2.855 1.00 85.75 93 LYS A N 1
ATOM 778 C CA . LYS A 1 93 ? 11.415 -4.009 -2.034 1.00 85.75 93 LYS A CA 1
ATOM 779 C C . LYS A 1 93 ? 10.629 -4.388 -0.794 1.00 85.75 93 LYS A C 1
ATOM 781 O O . LYS A 1 93 ? 9.816 -3.551 -0.330 1.00 85.75 93 LYS A O 1
#

Secondary structure (DSSP, 8-state):
--HHHHHHHHHHT-S-SSSEEEEEEEEEEETTEEEEEEEEEETTEEEEEEEEEEETTEEEEEEEE--STHHHHHH-TT-HHHHHHHHTT----

pLDDT: mean 91.21, std 6.02, range [65.06, 97.12]